Protein AF-A0AAN6Z8Q8-F1 (afdb_monomer)

Mean predicted aligned error: 10.31 Å

Radius of gyration: 19.36 Å; Cα contacts (8 Å, |Δi|>4): 175; chains: 1; bounding box: 39×37×52 Å

Organism: NCBI:txid1450529

Solvent-accessible surface area (backbone atoms only — not comparable to full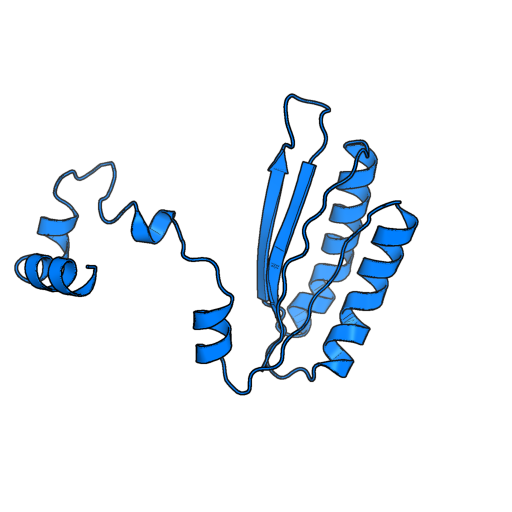-atom values): 8208 Å² total; per-residue (Å²): 46,43,38,38,40,55,42,65,48,61,72,95,55,51,54,69,62,52,51,53,53,52,50,55,50,62,71,48,39,64,62,45,48,74,60,51,42,50,62,43,75,50,80,43,74,67,58,63,94,84,54,20,64,29,47,36,36,47,24,46,30,30,64,76,48,55,71,69,58,52,53,61,69,50,43,63,60,50,53,52,36,45,75,74,68,47,58,73,75,78,55,76,60,85,44,91,42,62,65,67,40,43,76,74,46,51,72,85,56,64,62,72,75,66,51,66,46,50,95,88,36,95,54,35,41,54,71,73,46,39,90,52,36,66,60,54,58,64,74,75,109

InterPro domains:
  IPR012951 Berberine/berberine-like [PF08031] (115-141)

pLDDT: mean 79.24, std 12.43, range [38.78, 95.44]

Sequence (141 aa):
MALSRMLLWRTNNTDAVFWQAIYAYWHIFPEYASKGSDGYSMIFPRGPPGSGYAWTMQPWLVPGMALADFRAMVAPLFAQGTALGFSFTPQFFEHDNVYDTWSAHFPTEAVANGNEGDSMEPDFAEAFFGTNYQRLREIKR

Secondary structure (DSSP, 8-state):
-----------S--HHHHHHHHHHHHHHHHHHHHTT-EEEEEEEE-SSTTS-EEEEEEEEE-TT--HHHHHHHHHHHHHHHHHTT----------SSHHHHHHHHSPP-HHHHH-SSBTTBTTHHHHHHGGGHHHHHHHT-

Nearest PDB structures (foldseek):
  1mwq-assembly1_A  TM=6.248E-01  e=4.872E-01  Haemophilus influenzae
  2n76-assembly1_A  TM=5.564E-01  e=3.418E-01  synthetic construct
  2gff-assembly1_A  TM=4.988E-01  e=3.418E-01  Yersinia pestis
  3e8o-assembly1_B  TM=4.733E-01  e=2.544E-01  Deinococcus radiodurans
  3gz7-assembly1_B  TM=5.015E-01  e=2.863E-01  Bordetella bronchiseptica

Foldseek 3Di:
DWKFDKWKWDDQDWQVLVVVLVVVCVVCVVVCVVQVWDWDWDKAQPDPPGSHIIIMTWGIIRPPDDPVVVCVSCVVSVVVCVVSVTDTDGDIDDDPDVVCVCVPTPDDDCCVVVPCDDPVGPCNLCVVCPPCSVVVVVVVD

Structure (mmCIF, N/CA/C/O backbone):
data_AF-A0AAN6Z8Q8-F1
#
_entry.id   AF-A0AAN6Z8Q8-F1
#
loop_
_atom_site.group_PDB
_atom_site.id
_atom_site.type_symbol
_atom_site.label_atom_id
_atom_site.label_alt_id
_atom_site.label_comp_id
_atom_site.label_asym_id
_atom_site.label_entity_id
_atom_site.label_seq_id
_atom_site.pdbx_PDB_ins_code
_atom_site.Cartn_x
_atom_site.Cartn_y
_atom_site.Cartn_z
_atom_site.occupancy
_atom_site.B_iso_or_equiv
_atom_site.auth_seq_id
_atom_site.auth_comp_id
_atom_site.auth_asym_id
_atom_site.auth_atom_id
_atom_site.pdbx_PDB_model_num
ATOM 1 N N . MET A 1 1 ? -15.739 -3.772 9.229 1.00 47.75 1 MET A N 1
ATOM 2 C CA . MET A 1 1 ? -15.591 -4.972 8.386 1.00 47.75 1 MET A CA 1
ATOM 3 C C . MET A 1 1 ? -14.866 -4.605 7.107 1.00 47.75 1 MET A C 1
ATOM 5 O O . MET A 1 1 ? -15.538 -4.213 6.162 1.00 47.75 1 MET A O 1
ATOM 9 N N . ALA A 1 2 ? -13.523 -4.614 7.125 1.00 40.88 2 ALA A N 1
ATOM 10 C CA . ALA A 1 2 ? -12.708 -4.636 5.905 1.00 40.88 2 ALA A CA 1
ATOM 11 C C . ALA A 1 2 ? -11.214 -5.025 6.118 1.00 40.88 2 ALA A C 1
ATOM 13 O O . ALA A 1 2 ? -10.755 -5.088 7.253 1.00 40.88 2 ALA A O 1
ATOM 14 N N . LEU A 1 3 ? -10.504 -5.414 5.043 1.00 44.78 3 LEU A N 1
ATOM 15 C CA . LEU A 1 3 ? -9.800 -6.715 5.013 1.00 44.78 3 LEU A CA 1
ATOM 16 C C . LEU A 1 3 ? -8.346 -6.714 4.459 1.00 44.78 3 LEU A C 1
ATOM 18 O O . LEU A 1 3 ? -7.961 -7.503 3.595 1.00 44.78 3 LEU A O 1
ATOM 22 N N . SER A 1 4 ? -7.535 -5.808 4.988 1.00 38.78 4 SER A N 1
ATOM 23 C CA . SER A 1 4 ? -6.263 -5.297 4.459 1.00 38.78 4 SER A CA 1
ATOM 24 C C . SER A 1 4 ? -4.976 -6.110 4.634 1.00 38.78 4 SER A C 1
ATOM 26 O O . SER A 1 4 ? -4.418 -6.104 5.728 1.00 38.78 4 SER A O 1
ATOM 28 N N . ARG A 1 5 ? -4.314 -6.619 3.587 1.00 50.28 5 ARG A N 1
ATOM 29 C CA . ARG A 1 5 ? -2.915 -7.077 3.772 1.00 50.28 5 ARG A CA 1
ATOM 30 C C . ARG A 1 5 ? -1.922 -6.641 2.705 1.00 50.28 5 ARG A C 1
ATOM 32 O O . ARG A 1 5 ? -2.253 -6.371 1.557 1.00 50.28 5 ARG A O 1
ATOM 39 N N . MET A 1 6 ? -0.682 -6.600 3.190 1.00 49.44 6 MET A N 1
ATOM 40 C CA . MET A 1 6 ? 0.508 -6.035 2.579 1.00 49.44 6 MET A CA 1
ATOM 41 C C . MET A 1 6 ? 0.742 -6.481 1.142 1.00 49.44 6 MET A C 1
ATOM 43 O O . MET A 1 6 ? 0.869 -7.668 0.838 1.00 49.44 6 MET A O 1
ATOM 47 N N . LEU A 1 7 ? 0.940 -5.482 0.294 1.00 52.16 7 LEU A N 1
ATOM 48 C CA . LEU A 1 7 ? 1.418 -5.636 -1.065 1.00 52.16 7 LEU A CA 1
ATOM 49 C C . LEU A 1 7 ? 2.902 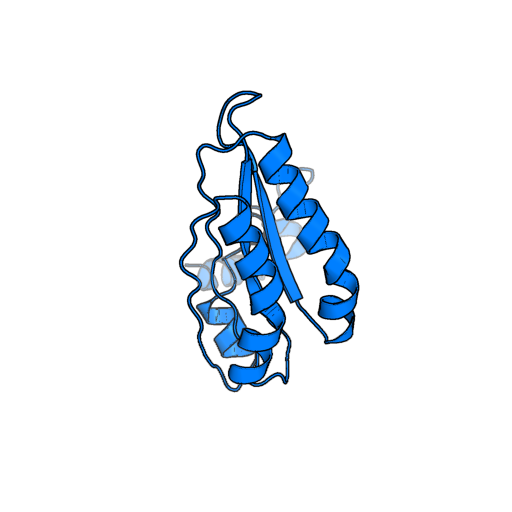-5.242 -1.098 1.00 52.16 7 LEU A C 1
ATOM 51 O O . LEU A 1 7 ? 3.218 -4.062 -1.038 1.00 52.16 7 LEU A O 1
ATOM 55 N N . LEU A 1 8 ? 3.826 -6.207 -1.138 1.00 49.41 8 LEU A N 1
ATOM 56 C CA . LEU A 1 8 ? 5.269 -5.930 -1.192 1.00 49.41 8 LEU A CA 1
ATOM 57 C C . LEU A 1 8 ? 5.756 -5.976 -2.645 1.00 49.41 8 LEU A C 1
ATOM 59 O O . LEU A 1 8 ? 6.150 -7.032 -3.141 1.00 49.41 8 LEU A O 1
ATOM 63 N N . TRP A 1 9 ? 5.738 -4.832 -3.331 1.00 58.56 9 TRP A N 1
ATOM 64 C CA . TRP A 1 9 ? 6.200 -4.739 -4.717 1.00 58.56 9 TRP A CA 1
ATOM 65 C C . TRP A 1 9 ? 7.733 -4.818 -4.767 1.00 58.56 9 TRP A C 1
ATOM 67 O O . TRP A 1 9 ? 8.430 -3.832 -4.522 1.00 58.56 9 TRP A O 1
ATOM 77 N N . ARG A 1 10 ? 8.273 -5.993 -5.107 1.00 50.62 10 ARG A N 1
ATOM 78 C CA . ARG A 1 10 ? 9.690 -6.179 -5.455 1.00 50.62 10 ARG A CA 1
ATOM 79 C C . ARG A 1 10 ? 9.796 -6.680 -6.885 1.00 50.62 10 ARG A C 1
ATOM 81 O O . ARG A 1 10 ? 9.268 -7.737 -7.211 1.00 50.62 10 ARG A O 1
ATOM 88 N N . THR A 1 11 ? 10.511 -5.942 -7.723 1.00 50.91 11 THR A N 1
ATOM 89 C CA . THR A 1 11 ? 10.806 -6.336 -9.104 1.00 50.91 11 THR A CA 1
ATOM 90 C C . THR A 1 11 ? 12.231 -5.967 -9.475 1.00 50.91 11 THR A C 1
ATOM 92 O O . THR A 1 11 ? 12.887 -5.202 -8.770 1.00 50.91 11 THR A O 1
ATOM 95 N N . ASN A 1 12 ? 12.686 -6.478 -10.617 1.00 61.28 12 ASN A N 1
ATOM 96 C CA . ASN A 1 12 ? 13.854 -5.963 -11.324 1.00 61.28 12 ASN A CA 1
ATOM 97 C C . ASN A 1 12 ? 13.423 -5.092 -12.526 1.00 61.28 12 ASN A C 1
ATOM 99 O O . ASN A 1 12 ? 14.083 -5.082 -13.561 1.00 61.28 12 ASN A O 1
ATOM 103 N N . ASN A 1 13 ? 12.268 -4.420 -12.414 1.00 69.25 13 ASN A N 1
ATOM 104 C CA . ASN A 1 13 ? 11.657 -3.662 -13.509 1.00 69.25 13 ASN A CA 1
ATOM 105 C C . ASN A 1 13 ? 12.124 -2.199 -13.486 1.00 69.25 13 ASN A C 1
ATOM 107 O O . ASN A 1 13 ? 12.514 -1.673 -12.439 1.00 69.25 13 ASN A O 1
ATOM 111 N N . THR A 1 14 ? 12.046 -1.546 -14.647 1.00 75.81 14 THR A N 1
ATOM 112 C CA . THR A 1 14 ? 12.420 -0.138 -14.837 1.00 75.81 14 THR A CA 1
ATOM 113 C C . THR A 1 14 ? 11.412 0.826 -14.207 1.00 75.81 14 THR A C 1
ATOM 115 O O . THR A 1 14 ? 10.242 0.486 -14.004 1.00 75.81 14 THR A O 1
ATOM 118 N N . ASP A 1 15 ? 11.846 2.068 -13.977 1.00 83.38 15 ASP A N 1
ATOM 119 C CA . ASP A 1 15 ? 11.002 3.167 -13.489 1.00 83.38 15 ASP A CA 1
ATOM 120 C C . ASP A 1 15 ? 9.727 3.337 -14.339 1.00 83.38 15 ASP A C 1
ATOM 122 O O . ASP A 1 15 ? 8.646 3.546 -13.797 1.00 83.38 15 ASP A O 1
ATOM 126 N N . ALA A 1 16 ? 9.821 3.179 -15.664 1.00 84.44 16 ALA A N 1
ATOM 127 C CA . ALA A 1 16 ? 8.678 3.294 -16.573 1.00 84.44 16 ALA A CA 1
ATOM 128 C C . ALA A 1 16 ? 7.593 2.232 -16.305 1.00 84.44 16 ALA A C 1
ATOM 130 O O . ALA A 1 16 ? 6.411 2.565 -16.235 1.00 84.44 16 ALA A O 1
ATOM 131 N N . VAL A 1 17 ? 7.990 0.969 -16.104 1.00 83.12 17 VAL A N 1
ATOM 132 C CA . VAL A 1 17 ? 7.059 -0.133 -15.794 1.00 83.12 17 VAL A CA 1
ATOM 133 C C . VAL A 1 17 ? 6.451 0.043 -14.400 1.00 83.12 17 VAL A C 1
ATOM 135 O O . VAL A 1 17 ? 5.267 -0.230 -14.206 1.00 83.12 17 VAL A O 1
ATOM 138 N N . PHE A 1 18 ? 7.228 0.552 -13.436 1.00 85.00 18 PHE A N 1
ATOM 139 C CA . PHE A 1 18 ? 6.713 0.932 -12.119 1.00 85.00 18 PHE A CA 1
ATOM 140 C C . PHE A 1 18 ? 5.630 2.014 -12.221 1.00 85.00 18 PHE A C 1
ATOM 142 O O . PHE A 1 18 ? 4.510 1.810 -11.752 1.00 85.00 18 PHE A O 1
ATOM 149 N N . TRP A 1 19 ? 5.924 3.137 -12.881 1.00 87.06 19 TRP A N 1
ATOM 150 C CA . TRP A 1 19 ? 4.967 4.237 -12.998 1.00 87.06 19 TRP A CA 1
ATOM 151 C C . TRP A 1 19 ? 3.723 3.855 -13.804 1.00 87.06 19 TRP A C 1
ATOM 153 O O . TRP A 1 19 ? 2.632 4.285 -13.445 1.00 87.06 19 TRP A O 1
ATOM 163 N N . GLN A 1 20 ? 3.834 2.977 -14.807 1.00 88.44 20 GLN A N 1
ATOM 164 C CA . GLN A 1 20 ? 2.671 2.431 -15.515 1.00 88.44 20 GLN A CA 1
ATOM 165 C C . GLN A 1 20 ? 1.693 1.701 -14.573 1.00 88.44 20 GLN A C 1
ATOM 167 O O . GLN A 1 20 ? 0.481 1.892 -14.689 1.00 88.44 20 GLN A O 1
ATOM 172 N N . ALA A 1 21 ? 2.194 0.911 -13.616 1.00 84.50 21 ALA A N 1
ATOM 173 C CA . ALA A 1 21 ? 1.355 0.246 -12.616 1.00 84.50 21 ALA A CA 1
ATOM 174 C C . ALA A 1 21 ? 0.732 1.242 -11.616 1.00 84.50 21 ALA A C 1
ATOM 176 O O . ALA A 1 21 ? -0.440 1.113 -11.263 1.00 84.50 21 ALA A O 1
ATOM 177 N N . ILE A 1 22 ? 1.478 2.276 -11.210 1.00 88.38 22 ILE A N 1
ATOM 178 C CA . ILE A 1 22 ? 0.965 3.344 -10.338 1.00 88.38 22 ILE A CA 1
ATOM 179 C C . ILE A 1 22 ? -0.133 4.165 -11.034 1.00 88.38 22 ILE A C 1
ATOM 181 O O . ILE A 1 22 ? -1.164 4.441 -10.423 1.00 88.38 22 ILE A O 1
ATOM 185 N N . TYR A 1 23 ? 0.021 4.504 -12.318 1.00 91.25 23 TYR A N 1
ATOM 186 C CA . TYR A 1 23 ? -1.0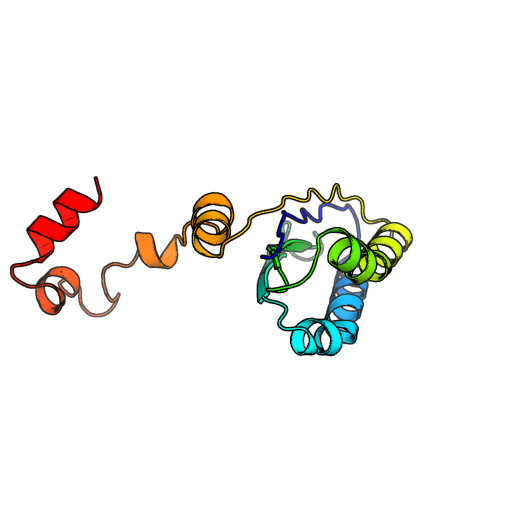32 5.181 -13.085 1.00 91.25 23 TYR A CA 1
ATOM 187 C C . TYR A 1 23 ? -2.294 4.323 -13.229 1.00 91.25 23 TYR A C 1
ATOM 189 O O . TYR A 1 23 ? -3.397 4.858 -13.145 1.00 91.25 23 TYR A O 1
ATOM 197 N N . ALA A 1 24 ? -2.155 3.002 -13.386 1.00 88.94 24 ALA A N 1
ATOM 198 C CA . ALA A 1 24 ? -3.297 2.090 -13.406 1.00 88.94 24 ALA A C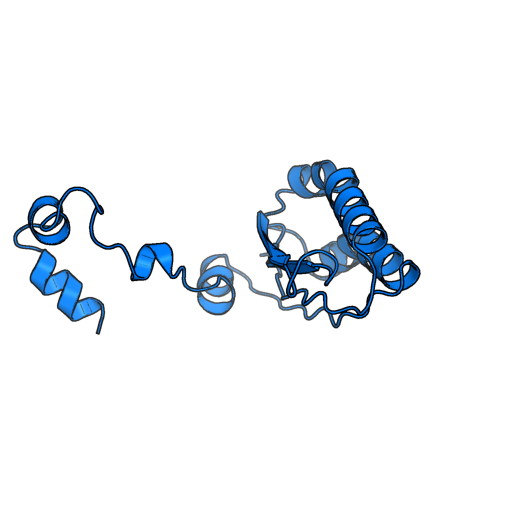A 1
ATOM 199 C C . ALA A 1 24 ? -4.073 2.091 -12.076 1.00 88.94 24 ALA A C 1
ATOM 201 O O . ALA A 1 24 ? -5.301 2.168 -12.085 1.00 88.94 24 ALA A O 1
ATOM 202 N N . TYR A 1 25 ? -3.371 2.088 -10.937 1.00 89.19 25 TYR A N 1
ATOM 203 C CA . TYR A 1 25 ? -4.002 2.252 -9.624 1.00 89.19 25 TYR A CA 1
ATOM 204 C C . TYR A 1 25 ? -4.744 3.592 -9.510 1.00 89.19 25 TYR A C 1
ATOM 206 O O . TYR A 1 25 ? -5.929 3.604 -9.183 1.00 89.19 25 TYR A O 1
ATOM 214 N N . TRP A 1 26 ? -4.091 4.714 -9.837 1.00 91.12 26 TRP A N 1
ATOM 215 C CA . TRP A 1 26 ? -4.710 6.044 -9.747 1.00 91.12 26 TRP A CA 1
ATOM 216 C C . TRP A 1 26 ? -5.894 6.242 -10.697 1.00 91.12 26 TRP A C 1
ATOM 218 O O . TRP A 1 26 ? -6.804 7.001 -10.373 1.00 91.12 26 TRP A O 1
ATOM 228 N N . HIS A 1 27 ? -5.920 5.551 -11.839 1.00 93.38 27 HIS A N 1
ATOM 229 C CA . HIS A 1 27 ? -7.058 5.580 -12.756 1.00 93.38 27 HIS A CA 1
ATOM 230 C C . HIS A 1 27 ? -8.317 4.934 -12.151 1.00 93.38 27 HIS A C 1
ATOM 232 O O . HIS A 1 27 ? -9.416 5.448 -12.344 1.00 93.38 27 HIS A O 1
ATOM 238 N N . ILE A 1 28 ? -8.157 3.845 -11.389 1.00 90.38 28 ILE A N 1
ATOM 239 C CA . ILE A 1 28 ? -9.263 3.116 -10.740 1.00 90.38 28 ILE A CA 1
ATOM 240 C C . ILE A 1 28 ? -9.577 3.691 -9.343 1.00 90.38 28 ILE A C 1
ATOM 242 O O . ILE A 1 28 ? -10.688 3.536 -8.840 1.00 90.38 28 ILE A O 1
ATOM 246 N N . PHE A 1 29 ? -8.640 4.417 -8.721 1.00 91.56 29 PHE A N 1
ATOM 247 C CA . PHE A 1 29 ? -8.780 4.976 -7.371 1.00 91.56 29 PHE A CA 1
ATOM 248 C C . PHE A 1 29 ? -10.116 5.699 -7.082 1.00 91.56 29 PHE A C 1
ATOM 250 O O . PHE A 1 29 ? -10.662 5.454 -6.005 1.00 91.56 29 PHE A O 1
ATOM 257 N N . PRO A 1 30 ? -10.711 6.511 -7.985 1.00 94.25 30 PRO A N 1
ATOM 258 C CA . PRO A 1 30 ? -12.021 7.121 -7.739 1.00 94.25 30 PRO A CA 1
ATOM 259 C C . PRO A 1 30 ? -13.147 6.104 -7.502 1.00 94.25 30 PRO A C 1
ATOM 261 O O . PRO A 1 30 ? -14.025 6.349 -6.675 1.00 94.25 30 PRO A O 1
ATOM 264 N N . GLU A 1 31 ? -13.114 4.944 -8.169 1.00 93.88 31 GLU A N 1
ATOM 265 C CA . GLU A 1 31 ? -14.069 3.864 -7.908 1.00 93.88 31 GLU A CA 1
ATOM 266 C C . GLU A 1 31 ? -13.854 3.281 -6.505 1.00 93.88 31 GLU A C 1
ATOM 268 O O . GLU A 1 31 ? -14.820 3.133 -5.756 1.00 93.88 31 GLU A O 1
ATOM 273 N N . TYR A 1 32 ? -12.610 2.994 -6.112 1.00 92.19 32 TYR A N 1
ATOM 274 C CA . TYR A 1 32 ? -12.313 2.492 -4.767 1.00 92.19 32 TYR A CA 1
ATOM 275 C C . TYR A 1 32 ? -12.741 3.501 -3.688 1.00 92.19 32 TYR A C 1
ATOM 277 O O . TYR A 1 32 ? -13.442 3.137 -2.742 1.00 92.19 32 TYR A O 1
ATOM 285 N N . ALA A 1 33 ? -12.403 4.782 -3.859 1.00 92.50 33 ALA A N 1
ATOM 286 C CA . ALA A 1 33 ? -12.799 5.859 -2.954 1.00 92.50 33 ALA A CA 1
ATOM 287 C C . ALA A 1 33 ? -14.331 5.976 -2.830 1.00 92.50 33 ALA A C 1
ATOM 289 O O . ALA A 1 33 ? -14.844 6.108 -1.721 1.00 92.50 33 ALA A O 1
ATOM 290 N N . SER A 1 34 ? -15.079 5.828 -3.934 1.00 95.44 34 SER A N 1
ATOM 291 C CA . SER A 1 34 ? -16.553 5.865 -3.920 1.00 95.44 34 SER A CA 1
ATOM 292 C C . SER A 1 34 ? -17.205 4.756 -3.083 1.00 95.44 34 SER A C 1
ATOM 294 O O . SER A 1 34 ? -18.325 4.925 -2.607 1.00 95.44 34 SER A O 1
ATOM 296 N N . LYS A 1 35 ? -16.501 3.635 -2.869 1.00 93.44 35 LYS A N 1
ATOM 297 C CA . LYS A 1 35 ? -16.953 2.522 -2.020 1.00 93.44 35 LYS A CA 1
ATOM 298 C C . LYS A 1 35 ? -16.534 2.688 -0.550 1.00 93.44 35 LYS A C 1
ATOM 300 O O . LYS A 1 35 ? -16.860 1.830 0.261 1.00 93.44 35 LYS A O 1
ATOM 305 N N . GLY A 1 36 ? -15.818 3.761 -0.202 1.00 91.50 36 GLY A N 1
ATOM 306 C CA . GLY A 1 36 ? -15.247 3.969 1.132 1.00 91.50 36 GLY A CA 1
ATOM 307 C C . GLY A 1 36 ? -13.898 3.278 1.336 1.00 91.50 36 GLY A C 1
ATOM 308 O O . GLY A 1 36 ? -13.586 2.876 2.453 1.00 91.50 36 GLY A O 1
ATOM 309 N N . SER A 1 37 ? -13.109 3.090 0.272 1.00 90.19 37 SER A N 1
ATOM 310 C CA . SER A 1 37 ? -11.764 2.525 0.396 1.00 90.19 37 SER A CA 1
ATOM 311 C C . SER A 1 37 ? -10.828 3.433 1.195 1.00 90.19 37 SER A C 1
ATOM 313 O O . SER A 1 37 ? -10.704 4.616 0.895 1.00 90.19 37 SER A O 1
ATOM 315 N N . ASP A 1 38 ? -10.098 2.835 2.130 1.00 85.69 38 ASP A N 1
ATOM 316 C CA . ASP A 1 38 ? -9.107 3.466 3.002 1.00 85.69 38 ASP A CA 1
ATOM 317 C C . ASP A 1 38 ? -7.842 2.589 3.098 1.00 85.69 38 ASP A C 1
ATOM 319 O O . ASP A 1 38 ? -7.879 1.385 2.819 1.00 85.69 38 ASP A O 1
ATOM 323 N N . GLY A 1 39 ? -6.700 3.178 3.449 1.00 81.31 39 GLY A N 1
ATOM 324 C CA . GLY A 1 39 ? -5.429 2.470 3.557 1.00 81.31 39 GLY A CA 1
ATOM 325 C C . GLY A 1 39 ? -4.191 3.336 3.339 1.00 81.31 39 GLY A C 1
ATOM 326 O O . GLY A 1 39 ? -4.237 4.384 2.697 1.00 81.31 39 GLY A O 1
ATOM 327 N N . TYR A 1 40 ? -3.048 2.854 3.825 1.00 80.88 40 TYR A N 1
ATOM 328 C CA . TYR A 1 40 ? -1.765 3.538 3.668 1.00 80.88 40 TYR A CA 1
ATOM 329 C C . TYR A 1 40 ? -1.067 3.071 2.391 1.00 80.88 40 TYR A C 1
ATOM 331 O O . TYR A 1 40 ? -0.741 1.890 2.245 1.00 80.88 40 TYR A O 1
ATOM 339 N N . SER A 1 41 ? -0.799 4.033 1.508 1.00 83.81 41 SER A N 1
ATOM 340 C CA . SER A 1 41 ? -0.034 3.878 0.271 1.00 83.81 41 SER A CA 1
ATOM 341 C C . SER A 1 41 ? 1.346 4.509 0.441 1.00 83.81 41 SER A C 1
ATOM 343 O O . SER A 1 41 ? 1.434 5.706 0.714 1.00 83.81 41 SER A O 1
ATOM 345 N N . MET A 1 42 ? 2.428 3.741 0.288 1.00 81.81 42 MET A N 1
ATOM 346 C CA . MET A 1 42 ? 3.798 4.253 0.449 1.00 81.81 42 MET A CA 1
ATOM 347 C C . MET A 1 42 ? 4.692 3.842 -0.721 1.00 81.81 42 MET A C 1
ATOM 349 O O . MET A 1 42 ? 4.720 2.675 -1.106 1.00 81.81 42 MET A O 1
ATOM 353 N N . ILE A 1 43 ? 5.448 4.787 -1.284 1.00 86.12 43 ILE A N 1
ATOM 354 C CA . ILE A 1 43 ? 6.405 4.540 -2.373 1.00 86.12 43 ILE A CA 1
ATOM 355 C C . ILE A 1 43 ? 7.819 4.834 -1.869 1.00 86.12 43 ILE A C 1
ATOM 357 O O . ILE A 1 43 ? 8.077 5.903 -1.323 1.00 86.12 43 ILE A O 1
ATOM 361 N N . PHE A 1 44 ? 8.741 3.898 -2.096 1.00 83.56 44 PHE A N 1
ATOM 362 C CA . PHE A 1 44 ? 10.136 3.981 -1.665 1.00 83.56 44 PHE A CA 1
ATOM 363 C C . PHE A 1 44 ? 11.089 3.734 -2.846 1.00 83.56 44 PHE A C 1
ATOM 365 O O . PHE A 1 44 ? 10.860 2.800 -3.621 1.00 83.56 44 PHE A O 1
ATOM 372 N N . PRO A 1 45 ? 12.182 4.502 -3.001 1.00 84.38 45 PRO A N 1
ATOM 373 C CA . PRO A 1 45 ? 13.243 4.157 -3.947 1.00 84.38 45 PRO A CA 1
ATOM 374 C C . PRO A 1 45 ? 13.963 2.876 -3.492 1.00 84.38 45 PRO A C 1
ATOM 376 O O . PRO A 1 45 ? 14.197 2.680 -2.301 1.00 84.38 45 PRO A O 1
ATOM 379 N N . ARG A 1 46 ? 14.349 2.000 -4.430 1.00 80.88 46 ARG A N 1
ATOM 380 C CA . ARG A 1 46 ? 15.070 0.744 -4.117 1.00 80.88 46 ARG A CA 1
ATOM 381 C C . ARG A 1 46 ? 16.594 0.898 -4.045 1.00 80.88 46 ARG A C 1
ATOM 383 O O . ARG A 1 46 ? 17.281 -0.077 -3.757 1.00 80.88 46 ARG A O 1
ATOM 390 N N . GLY A 1 47 ? 17.122 2.088 -4.320 1.00 81.12 47 GLY A N 1
ATOM 391 C CA . GLY A 1 47 ? 18.556 2.371 -4.373 1.00 81.12 47 GLY A CA 1
ATOM 392 C C . GLY A 1 47 ? 18.843 3.727 -5.031 1.00 81.12 47 GLY A C 1
ATOM 393 O O . GLY A 1 47 ? 17.957 4.585 -5.051 1.00 81.12 47 GLY A O 1
ATOM 394 N N . PRO A 1 48 ? 20.053 3.929 -5.589 1.00 82.88 48 PRO A N 1
ATOM 395 C CA . PRO A 1 48 ? 20.391 5.095 -6.411 1.00 82.88 48 PRO A CA 1
ATOM 396 C C . PRO A 1 48 ? 19.413 5.321 -7.585 1.00 82.88 48 PRO A C 1
ATOM 398 O O . PRO A 1 48 ? 18.714 4.383 -7.978 1.00 82.88 48 PRO A O 1
ATOM 401 N N . PRO A 1 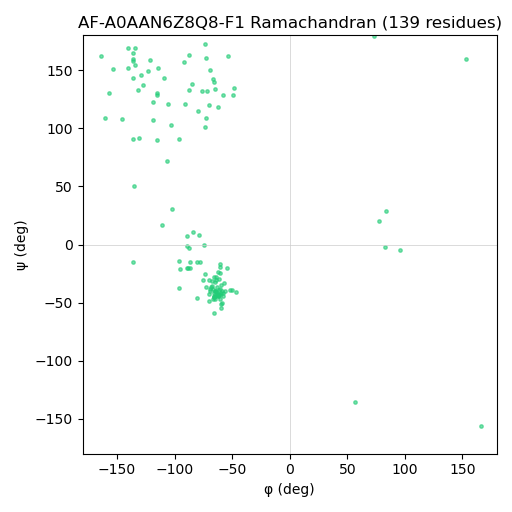49 ? 19.375 6.522 -8.197 1.00 79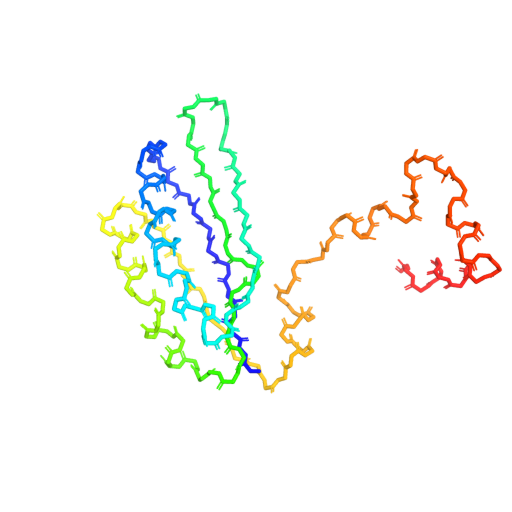.19 49 PRO A N 1
ATOM 402 C CA . PRO A 1 49 ? 18.522 6.808 -9.356 1.00 79.19 49 PRO A CA 1
ATOM 403 C C . PRO A 1 49 ? 18.617 5.735 -10.455 1.00 79.19 49 PRO A C 1
ATOM 405 O O . PRO A 1 49 ? 19.710 5.280 -10.786 1.00 79.19 49 PRO A O 1
ATOM 408 N N . GLY A 1 50 ? 17.469 5.309 -10.993 1.00 74.81 50 GLY A N 1
ATOM 409 C CA . GLY A 1 50 ? 17.367 4.193 -11.944 1.00 74.81 50 GLY A CA 1
ATOM 410 C C . GLY A 1 50 ? 17.322 2.791 -11.315 1.00 74.81 50 GLY A C 1
ATOM 411 O O . GLY A 1 50 ? 17.140 1.813 -12.036 1.00 74.81 50 GLY A O 1
ATOM 412 N N . SER A 1 51 ? 17.427 2.659 -9.985 1.00 77.69 51 SER A N 1
ATOM 413 C CA . SER A 1 51 ? 17.262 1.367 -9.288 1.00 77.69 51 SER A CA 1
ATOM 414 C C . SER A 1 51 ? 15.806 0.895 -9.190 1.00 77.69 51 SER A C 1
ATOM 416 O O . SER A 1 51 ? 15.561 -0.165 -8.616 1.00 77.69 51 SER A O 1
ATOM 418 N N . GLY A 1 52 ? 14.833 1.656 -9.702 1.00 80.38 52 GLY A N 1
ATOM 419 C CA . GLY A 1 52 ? 13.410 1.388 -9.529 1.00 80.38 52 GLY A CA 1
ATOM 420 C C . GLY A 1 52 ? 12.876 1.689 -8.129 1.00 80.38 52 GLY A C 1
ATOM 421 O O . GLY A 1 52 ? 13.593 2.085 -7.207 1.00 80.38 52 GLY A O 1
ATOM 422 N N . TYR A 1 53 ? 11.576 1.454 -7.976 1.00 83.38 53 TYR A N 1
ATOM 423 C CA . TYR A 1 53 ? 10.818 1.735 -6.761 1.00 83.38 53 TYR A CA 1
ATOM 424 C C . TYR A 1 53 ? 10.165 0.467 -6.207 1.00 83.38 53 TYR A C 1
ATOM 426 O O . TYR A 1 53 ? 9.983 -0.527 -6.918 1.00 83.38 53 TYR A O 1
ATOM 434 N N . ALA A 1 54 ? 9.840 0.514 -4.921 1.00 80.62 54 ALA A N 1
ATOM 435 C CA . ALA A 1 54 ? 8.877 -0.350 -4.267 1.00 80.62 54 ALA A CA 1
ATOM 436 C C . ALA A 1 54 ? 7.641 0.492 -3.930 1.00 80.62 54 ALA A C 1
ATOM 438 O O . ALA A 1 54 ? 7.756 1.657 -3.555 1.00 80.62 54 ALA A O 1
ATOM 439 N N . TRP A 1 55 ? 6.468 -0.111 -4.045 1.00 81.31 55 TRP A N 1
ATOM 440 C CA . TRP A 1 55 ? 5.206 0.413 -3.533 1.00 81.31 55 TRP A CA 1
ATOM 441 C C . TRP A 1 55 ? 4.720 -0.539 -2.435 1.00 81.31 55 TRP A C 1
ATOM 443 O O . TRP A 1 55 ? 5.048 -1.730 -2.460 1.00 81.31 55 TRP A O 1
ATOM 453 N N . THR A 1 56 ? 3.968 -0.027 -1.468 1.00 78.62 56 THR A N 1
ATOM 454 C CA . THR A 1 56 ? 3.203 -0.825 -0.514 1.00 78.62 56 THR A CA 1
ATOM 455 C C . THR A 1 56 ? 1.802 -0.261 -0.319 1.00 78.62 56 THR A C 1
ATOM 457 O O . THR A 1 56 ? 1.602 0.951 -0.298 1.00 78.62 56 THR A O 1
ATOM 460 N N . MET A 1 57 ? 0.843 -1.174 -0.156 1.00 79.94 57 MET A N 1
ATOM 461 C CA . MET A 1 57 ? -0.488 -0.905 0.387 1.00 79.94 57 MET A CA 1
ATOM 462 C C . MET A 1 57 ? -0.645 -1.747 1.652 1.00 79.94 57 MET A C 1
ATOM 464 O O . MET A 1 57 ? -0.723 -2.976 1.562 1.00 79.94 57 MET A O 1
ATOM 468 N N . GLN A 1 58 ? -0.613 -1.113 2.824 1.00 76.25 58 GLN A N 1
ATOM 469 C CA . GLN A 1 58 ? -0.832 -1.774 4.113 1.00 76.25 58 GLN A CA 1
ATOM 470 C C . GLN A 1 58 ? -1.211 -0.745 5.192 1.00 76.25 58 GLN A C 1
ATOM 472 O O . GLN A 1 58 ? -0.327 -0.023 5.647 1.00 76.25 58 GLN A O 1
ATOM 477 N N . PRO A 1 59 ? -2.467 -0.713 5.668 1.00 80.69 59 PRO A N 1
ATOM 478 C CA . PRO A 1 59 ? -3.615 -1.519 5.248 1.00 80.69 59 PRO A CA 1
ATOM 479 C C . PRO A 1 59 ? -4.184 -1.080 3.874 1.00 80.69 59 PRO A C 1
ATOM 481 O O . PRO A 1 59 ? -3.773 -0.052 3.352 1.00 80.69 59 PRO A O 1
ATOM 484 N N . TRP A 1 60 ? -5.135 -1.834 3.305 1.00 85.50 60 TRP A N 1
ATOM 485 C CA . TRP A 1 60 ? -6.068 -1.432 2.238 1.00 85.50 60 TRP A CA 1
ATOM 486 C C . TRP A 1 60 ? -7.437 -2.123 2.437 1.00 85.50 60 TRP A C 1
ATOM 488 O O . TRP A 1 60 ? -7.554 -3.332 2.241 1.00 85.50 60 TRP A O 1
ATOM 498 N N . LEU A 1 61 ? -8.461 -1.368 2.846 1.00 85.19 61 LEU A N 1
ATOM 499 C CA . LEU A 1 61 ? -9.776 -1.845 3.293 1.00 85.19 61 LEU A CA 1
ATOM 500 C C . LEU A 1 61 ? -10.941 -1.023 2.706 1.00 85.19 61 LEU A C 1
ATOM 502 O O . LEU A 1 61 ? -10.739 0.108 2.298 1.00 85.19 61 LEU A O 1
ATOM 506 N N . VAL A 1 62 ? -12.162 -1.575 2.688 1.00 90.44 62 VAL A N 1
ATOM 507 C CA . VAL A 1 62 ? -13.431 -0.936 2.270 1.00 90.44 62 VAL A CA 1
ATOM 508 C C . VAL A 1 62 ? -14.577 -1.272 3.259 1.00 90.44 62 VAL A C 1
ATOM 510 O O . VAL A 1 62 ? -15.214 -2.317 3.107 1.00 90.44 62 VAL A O 1
ATOM 513 N N . PRO A 1 63 ? -14.831 -0.483 4.323 1.00 88.38 63 PRO A N 1
ATOM 514 C CA . PRO A 1 63 ? -15.706 -0.884 5.430 1.00 88.38 63 PRO A CA 1
ATOM 515 C C . PRO A 1 63 ? -17.141 -1.249 5.016 1.00 88.38 63 PRO A C 1
ATOM 517 O O . PRO A 1 63 ? -17.834 -0.469 4.376 1.00 88.38 63 PRO A O 1
ATOM 520 N N . GLY A 1 64 ? -17.603 -2.425 5.451 1.00 88.75 64 GLY A N 1
ATOM 521 C CA . GLY A 1 64 ? -18.926 -2.977 5.133 1.00 88.75 64 GLY A CA 1
ATOM 522 C C . GLY A 1 64 ? -18.929 -3.947 3.946 1.00 88.75 64 GLY A C 1
ATOM 523 O O . GLY A 1 64 ? -19.961 -4.548 3.667 1.00 88.75 64 GLY A O 1
ATOM 524 N N . MET A 1 65 ? -17.792 -4.130 3.268 1.00 90.12 65 MET A N 1
ATOM 525 C CA . MET A 1 65 ? -17.645 -5.044 2.134 1.00 90.12 65 MET A CA 1
ATOM 526 C C . MET A 1 65 ? -17.274 -6.464 2.584 1.00 90.12 65 MET A C 1
ATOM 528 O O . MET A 1 65 ? -16.340 -6.644 3.367 1.00 90.12 65 MET A O 1
ATOM 532 N N . ALA A 1 66 ? -17.959 -7.475 2.041 1.00 90.12 66 ALA A N 1
ATOM 533 C CA . ALA A 1 66 ? -17.624 -8.878 2.275 1.00 90.12 66 ALA A CA 1
ATOM 534 C C . ALA A 1 66 ? -16.299 -9.265 1.593 1.00 90.12 66 ALA A C 1
ATOM 536 O O . ALA A 1 66 ? -15.956 -8.756 0.521 1.00 90.12 66 ALA A O 1
ATOM 537 N N . LEU A 1 67 ? -15.568 -10.231 2.164 1.00 86.94 67 LEU A N 1
ATOM 538 C CA . LEU A 1 67 ? -14.266 -10.651 1.633 1.00 86.94 67 LEU A CA 1
ATOM 539 C C . LEU A 1 67 ? -14.293 -11.129 0.174 1.00 86.94 67 LEU A C 1
ATOM 541 O O . LEU A 1 67 ? -13.320 -10.928 -0.557 1.00 86.94 67 LEU A O 1
ATOM 545 N N . ALA A 1 68 ? -15.382 -11.761 -0.261 1.00 90.94 68 ALA A N 1
ATOM 546 C CA . ALA A 1 68 ? -15.542 -12.197 -1.646 1.00 90.94 68 ALA A CA 1
ATOM 547 C C . ALA A 1 68 ? -15.599 -11.004 -2.618 1.00 90.94 68 ALA A C 1
ATOM 549 O O . ALA A 1 68 ? -14.889 -11.000 -3.626 1.00 90.94 68 ALA A O 1
ATOM 550 N N . ASP A 1 69 ? -16.363 -9.966 -2.272 1.00 92.69 69 ASP A N 1
ATOM 551 C CA . ASP A 1 69 ? -16.526 -8.763 -3.091 1.00 92.69 69 ASP A CA 1
ATOM 552 C C . ASP A 1 69 ? -15.234 -7.941 -3.132 1.00 92.69 69 ASP A C 1
ATOM 554 O O . ASP A 1 69 ? -14.822 -7.489 -4.199 1.00 92.69 69 ASP A O 1
ATOM 558 N N . PHE A 1 70 ? -14.527 -7.828 -2.001 1.00 90.19 70 PHE A N 1
ATOM 559 C CA . PHE A 1 70 ? -13.223 -7.159 -1.953 1.00 90.19 70 PHE A CA 1
ATOM 560 C C . PHE A 1 70 ? -12.191 -7.853 -2.853 1.00 90.19 70 PHE A C 1
ATOM 562 O O . PHE A 1 70 ? -11.473 -7.192 -3.604 1.00 90.19 70 PHE A O 1
ATOM 569 N N . ARG A 1 71 ? -12.146 -9.195 -2.845 1.00 90.19 71 ARG A N 1
ATOM 570 C CA . ARG A 1 71 ? -11.286 -9.977 -3.753 1.00 90.19 71 ARG A CA 1
ATOM 571 C C . ARG A 1 71 ? -11.628 -9.726 -5.220 1.00 90.19 71 ARG A C 1
ATOM 573 O O . ARG A 1 71 ? -10.710 -9.567 -6.020 1.00 90.19 71 ARG A O 1
ATOM 580 N N . ALA A 1 72 ? -12.915 -9.680 -5.567 1.00 92.50 72 ALA A N 1
ATOM 581 C CA . ALA A 1 72 ? -13.362 -9.379 -6.925 1.00 92.50 72 ALA A CA 1
ATOM 582 C C . ALA A 1 72 ? -12.995 -7.943 -7.344 1.00 92.50 72 ALA A C 1
ATOM 584 O O . ALA A 1 72 ? -12.533 -7.736 -8.464 1.00 92.50 72 ALA A O 1
ATOM 585 N N . MET A 1 73 ? -13.125 -6.976 -6.430 1.00 90.69 73 MET A N 1
ATOM 586 C CA . MET A 1 73 ? -12.803 -5.565 -6.654 1.00 90.69 73 MET A CA 1
ATOM 587 C C . MET A 1 73 ? -11.318 -5.337 -6.985 1.00 90.69 73 MET A C 1
ATOM 589 O O . MET A 1 73 ? -11.015 -4.576 -7.899 1.00 90.69 73 MET A O 1
ATOM 593 N N . VAL A 1 74 ? -10.386 -5.988 -6.275 1.00 88.44 74 VAL A N 1
ATOM 594 C CA . VAL A 1 74 ? -8.934 -5.786 -6.488 1.00 88.44 74 VAL A CA 1
ATOM 595 C C . VAL A 1 74 ? -8.330 -6.676 -7.584 1.00 88.44 74 VAL A C 1
ATOM 597 O O . VAL A 1 74 ? -7.224 -6.407 -8.062 1.00 88.44 74 VAL A O 1
ATOM 600 N N . ALA A 1 75 ? -9.038 -7.727 -8.015 1.00 88.88 75 ALA A N 1
ATOM 601 C CA . ALA A 1 75 ? -8.541 -8.690 -9.000 1.00 88.88 75 ALA A CA 1
ATOM 602 C C . ALA A 1 75 ? -8.083 -8.074 -10.345 1.00 88.88 75 ALA A C 1
ATOM 604 O O . ALA A 1 75 ? -7.039 -8.512 -10.838 1.00 88.88 75 ALA A O 1
ATOM 605 N N . PRO A 1 76 ? -8.757 -7.063 -10.940 1.00 89.94 76 PRO A N 1
ATOM 606 C CA . PRO A 1 76 ? -8.309 -6.454 -12.196 1.00 89.94 76 PRO A CA 1
ATOM 607 C C . PRO A 1 76 ? -6.939 -5.774 -12.078 1.00 89.94 76 PRO A C 1
ATOM 609 O O . PRO A 1 76 ? -6.073 -5.977 -12.930 1.00 89.94 76 PRO A O 1
ATOM 612 N N . LEU A 1 77 ? -6.706 -5.030 -10.989 1.00 87.38 77 LEU A N 1
ATOM 613 C CA . LEU A 1 77 ? -5.423 -4.371 -10.724 1.00 87.38 77 LEU A CA 1
ATOM 614 C C . LEU A 1 77 ? -4.301 -5.401 -10.533 1.00 87.38 77 LEU A C 1
ATOM 616 O O . LEU A 1 77 ? -3.195 -5.226 -11.045 1.00 87.38 77 LEU A O 1
ATOM 620 N N . PHE A 1 78 ? -4.592 -6.498 -9.831 1.00 85.88 78 PHE A N 1
ATOM 621 C CA . PHE A 1 78 ? -3.641 -7.591 -9.646 1.00 85.88 78 PHE A CA 1
ATOM 622 C C . PHE A 1 78 ? -3.311 -8.297 -10.968 1.00 85.88 78 PHE A C 1
ATOM 624 O O . PHE A 1 78 ? -2.133 -8.493 -11.265 1.00 85.88 78 PHE A O 1
ATOM 631 N N . ALA A 1 79 ? -4.308 -8.597 -11.805 1.00 87.44 79 ALA A N 1
ATOM 632 C CA . ALA A 1 79 ? -4.086 -9.179 -13.128 1.00 87.44 79 ALA A CA 1
ATOM 633 C C . ALA A 1 79 ? -3.219 -8.270 -14.021 1.00 87.44 79 ALA A C 1
ATOM 635 O O . ALA A 1 79 ? -2.293 -8.750 -14.679 1.00 87.44 79 ALA A O 1
ATOM 636 N N . GLN A 1 80 ? -3.459 -6.954 -13.994 1.00 85.31 80 GLN A N 1
ATOM 637 C CA . GLN A 1 80 ? -2.645 -5.973 -14.714 1.00 85.31 80 GLN A CA 1
ATOM 638 C C . GLN A 1 80 ? -1.204 -5.904 -14.180 1.00 85.31 80 GLN A C 1
ATOM 640 O O . GLN A 1 80 ? -0.263 -5.848 -14.970 1.00 85.31 80 GLN A O 1
ATOM 645 N N . GLY A 1 81 ? -1.013 -5.977 -12.859 1.00 82.44 81 GLY A N 1
ATOM 646 C CA . GLY A 1 81 ? 0.310 -6.108 -12.245 1.00 82.44 81 GLY A CA 1
ATOM 647 C C . GLY A 1 81 ? 1.046 -7.362 -12.726 1.00 82.44 81 GLY A C 1
ATOM 648 O O . GLY A 1 81 ? 2.172 -7.274 -13.211 1.00 82.44 81 GLY A O 1
ATOM 649 N N . THR A 1 82 ? 0.411 -8.534 -12.679 1.00 84.62 82 THR A N 1
ATOM 650 C CA . THR A 1 82 ? 1.031 -9.777 -13.168 1.00 84.62 82 THR A CA 1
ATOM 651 C C . THR A 1 82 ? 1.371 -9.708 -14.662 1.00 84.62 82 THR A C 1
ATOM 653 O O . THR A 1 82 ? 2.458 -10.129 -15.054 1.00 84.62 82 THR A O 1
ATOM 656 N N . ALA A 1 83 ? 0.511 -9.105 -15.492 1.00 86.00 83 ALA A N 1
ATOM 657 C CA . ALA A 1 83 ? 0.776 -8.901 -16.921 1.00 86.00 83 ALA A CA 1
ATOM 658 C C . ALA A 1 83 ? 1.976 -7.970 -17.199 1.00 86.00 83 ALA A C 1
ATOM 660 O O . ALA A 1 83 ? 2.682 -8.158 -18.187 1.00 86.00 83 ALA A O 1
ATOM 661 N N . LEU A 1 84 ? 2.246 -7.006 -16.313 1.00 81.81 84 LEU A N 1
ATOM 662 C CA . LEU A 1 84 ? 3.428 -6.133 -16.352 1.00 81.81 84 LEU A CA 1
ATOM 663 C C . LEU A 1 84 ? 4.678 -6.763 -15.688 1.00 81.81 84 LEU A C 1
ATOM 665 O O . LEU A 1 84 ? 5.675 -6.078 -15.454 1.00 81.81 84 LEU A O 1
ATOM 669 N N . GLY A 1 85 ? 4.643 -8.061 -15.367 1.00 78.81 85 GLY A N 1
ATOM 670 C CA . GLY A 1 85 ? 5.772 -8.794 -14.787 1.00 78.81 85 GLY A CA 1
ATOM 671 C C . GLY A 1 85 ? 5.992 -8.550 -13.291 1.00 78.81 85 GLY A C 1
ATOM 672 O O . GLY A 1 85 ? 7.094 -8.778 -12.791 1.00 78.81 85 GLY A O 1
ATOM 673 N N . PHE A 1 86 ? 4.982 -8.070 -12.560 1.00 77.19 86 PHE A N 1
ATOM 674 C CA . PHE A 1 86 ? 5.045 -7.959 -11.102 1.00 77.19 86 PHE A CA 1
ATOM 675 C C . PHE A 1 86 ? 4.644 -9.278 -10.430 1.00 77.19 86 PHE A C 1
ATOM 677 O O . PHE A 1 86 ? 3.657 -9.911 -10.804 1.00 77.19 86 PHE A O 1
ATOM 684 N N . SER A 1 87 ? 5.387 -9.662 -9.389 1.00 73.12 87 SER A N 1
ATOM 685 C CA . SER A 1 87 ? 5.079 -10.808 -8.531 1.00 73.12 87 SER A CA 1
ATOM 686 C C . SER A 1 87 ? 4.783 -10.325 -7.116 1.00 73.12 87 SER A C 1
ATOM 688 O O . SER A 1 87 ? 5.575 -9.588 -6.530 1.00 73.12 87 SER A O 1
ATOM 690 N N . PHE A 1 88 ? 3.655 -10.752 -6.560 1.00 75.06 88 PHE A N 1
ATOM 691 C CA . PHE A 1 88 ? 3.212 -10.421 -5.208 1.00 75.06 88 PHE A CA 1
ATOM 692 C C . PHE A 1 88 ? 2.294 -11.534 -4.686 1.00 75.06 88 PHE A C 1
ATOM 694 O O . PHE A 1 88 ? 1.604 -12.197 -5.459 1.00 75.06 88 PHE A O 1
ATOM 701 N N . THR A 1 89 ? 2.274 -11.725 -3.368 1.00 76.06 89 THR A N 1
ATOM 702 C CA . THR A 1 89 ? 1.435 -12.732 -2.703 1.00 76.06 89 THR A CA 1
ATOM 703 C C . THR A 1 89 ? 0.427 -12.004 -1.818 1.00 76.06 89 THR A C 1
ATOM 705 O O . THR A 1 89 ? 0.745 -11.717 -0.661 1.00 76.06 89 THR A O 1
ATOM 708 N N . PRO A 1 90 ? -0.763 -11.649 -2.338 1.00 78.25 90 PRO A N 1
ATOM 709 C CA . PRO A 1 90 ? -1.751 -10.925 -1.560 1.00 78.25 90 PRO A CA 1
ATOM 710 C C . PRO A 1 90 ? -2.301 -11.867 -0.492 1.00 78.25 90 PRO A C 1
ATOM 712 O O . PRO A 1 90 ? -2.847 -12.934 -0.785 1.00 78.25 90 PRO A O 1
ATOM 715 N N . GLN A 1 91 ? -2.136 -11.484 0.765 1.00 81.06 91 GLN A N 1
ATOM 716 C CA . GLN A 1 91 ? -2.819 -12.148 1.864 1.00 81.06 91 GLN A CA 1
ATOM 717 C C . GLN A 1 91 ? -4.195 -11.484 2.069 1.00 81.06 91 GLN A C 1
ATOM 719 O O . GLN A 1 91 ? -4.428 -10.368 1.618 1.00 81.06 91 GLN A O 1
ATOM 724 N N . PHE A 1 92 ? -5.106 -12.141 2.785 1.00 82.94 92 PHE A N 1
ATOM 725 C CA . PHE A 1 92 ? -6.402 -11.567 3.166 1.00 82.94 92 PHE A CA 1
ATOM 726 C C . PHE A 1 92 ? -6.742 -11.986 4.609 1.00 82.94 92 PHE A C 1
ATOM 728 O O . PHE A 1 92 ? -6.279 -13.034 5.061 1.00 82.94 92 PHE A O 1
ATOM 735 N N . PHE A 1 93 ? -7.514 -11.186 5.347 1.00 81.75 93 PHE A N 1
ATOM 736 C CA . PHE A 1 93 ? -8.112 -11.553 6.646 1.00 81.75 93 PHE A CA 1
ATOM 737 C C . PHE A 1 93 ? -9.582 -11.127 6.690 1.00 81.75 93 PHE A C 1
ATOM 739 O O . PHE A 1 93 ? -9.994 -10.358 5.833 1.00 81.75 93 PHE A O 1
ATOM 746 N N . GLU A 1 94 ? -10.340 -11.577 7.691 1.00 83.38 94 GLU A N 1
ATOM 747 C CA . GLU A 1 94 ? -11.657 -11.026 8.044 1.00 83.38 94 GLU A CA 1
ATOM 748 C C . GLU A 1 94 ? -11.669 -10.576 9.515 1.00 83.38 94 GLU A C 1
ATOM 750 O O . GLU A 1 94 ? -10.908 -11.121 10.312 1.00 83.38 94 GLU A O 1
ATOM 755 N N . HIS A 1 95 ? -12.466 -9.550 9.835 1.00 85.50 95 HIS A N 1
ATOM 756 C CA . HIS A 1 95 ? -12.628 -8.957 11.170 1.00 85.50 95 HIS A CA 1
ATOM 757 C C . HIS A 1 95 ? -13.984 -8.241 11.270 1.00 85.50 95 HIS A C 1
ATOM 759 O O . HIS A 1 95 ? -14.304 -7.375 10.443 1.00 85.50 95 HIS A O 1
ATOM 765 N N . ASP A 1 96 ? -14.742 -8.534 12.326 1.00 86.06 96 ASP A N 1
ATOM 766 C CA . ASP A 1 96 ? -16.127 -8.062 12.477 1.00 86.06 96 ASP A CA 1
ATOM 767 C C . ASP A 1 96 ? -16.237 -6.597 12.930 1.00 86.06 96 ASP A C 1
ATOM 769 O O . ASP A 1 96 ? -17.280 -5.961 12.778 1.00 86.06 96 ASP A O 1
ATOM 773 N N . ASN A 1 97 ? -15.148 -6.011 13.432 1.00 83.12 97 ASN A N 1
ATOM 774 C CA . ASN A 1 97 ? -15.109 -4.631 13.909 1.00 83.12 97 ASN A CA 1
ATOM 775 C C . ASN A 1 97 ? -13.844 -3.882 13.440 1.00 83.12 97 ASN A C 1
ATOM 777 O O . ASN A 1 97 ? -12.878 -4.462 12.937 1.00 83.12 97 ASN A O 1
ATOM 781 N N . VAL A 1 98 ? -13.879 -2.551 13.554 1.00 80.81 98 VAL A N 1
ATOM 782 C CA . VAL A 1 98 ? -12.773 -1.673 13.129 1.00 80.81 98 VAL A CA 1
ATOM 783 C C . VAL A 1 98 ? -11.602 -1.719 14.116 1.00 80.81 98 VAL A C 1
ATOM 785 O O . VAL A 1 98 ? -10.462 -1.599 13.686 1.00 80.81 98 VAL A O 1
ATOM 788 N N . TYR A 1 99 ? -11.854 -1.940 15.408 1.00 83.31 99 TYR A N 1
ATOM 789 C CA . TYR A 1 99 ? -10.825 -1.917 16.451 1.00 83.31 99 TYR A CA 1
ATOM 790 C C . TYR A 1 99 ? -9.805 -3.056 16.299 1.00 83.31 99 TYR A C 1
ATOM 792 O O . TYR A 1 99 ? -8.603 -2.797 16.316 1.00 83.31 99 TYR A O 1
ATOM 800 N N . ASP A 1 100 ? -10.261 -4.285 16.050 1.00 85.44 100 ASP A N 1
ATOM 801 C CA . ASP A 1 100 ? -9.384 -5.440 15.806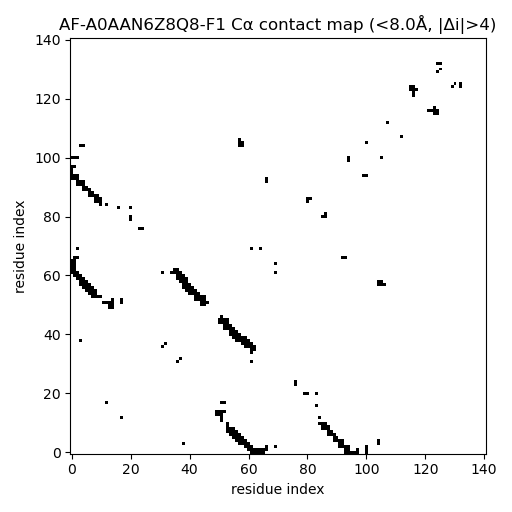 1.00 85.44 100 ASP A CA 1
ATOM 802 C C . ASP A 1 100 ? -8.665 -5.332 14.453 1.00 85.44 100 ASP A C 1
ATOM 804 O O . ASP A 1 100 ? -7.524 -5.771 14.296 1.00 85.44 100 ASP A O 1
ATOM 808 N N . THR A 1 101 ? -9.310 -4.690 13.471 1.00 82.88 101 THR A N 1
ATOM 809 C CA . THR A 1 101 ? -8.689 -4.366 12.179 1.00 82.88 101 THR A CA 1
ATOM 810 C C . THR A 1 101 ? -7.559 -3.356 12.343 1.00 82.88 101 THR A C 1
ATOM 812 O O . THR A 1 101 ? -6.485 -3.543 11.773 1.00 82.88 101 THR A O 1
ATOM 815 N N . TRP A 1 102 ? -7.793 -2.310 13.135 1.00 81.69 102 TRP A N 1
ATOM 816 C CA . TRP A 1 102 ? -6.812 -1.276 13.424 1.00 81.69 102 TRP A CA 1
ATOM 817 C C . TRP A 1 102 ? -5.633 -1.848 14.212 1.00 81.69 102 TRP A C 1
ATOM 819 O O . TRP A 1 102 ? -4.509 -1.875 13.712 1.00 81.69 102 TRP A O 1
ATOM 829 N N . SER A 1 103 ? -5.918 -2.422 15.383 1.00 83.94 103 SER A N 1
ATOM 830 C CA . SER A 1 103 ? -4.920 -2.882 16.355 1.00 83.94 103 SER A CA 1
ATOM 831 C C . SER A 1 103 ? -3.992 -3.979 15.824 1.00 83.94 103 SER A C 1
ATOM 833 O O . SER A 1 103 ? -2.853 -4.076 16.270 1.00 83.94 103 SER A O 1
ATOM 835 N N . ALA A 1 104 ? -4.460 -4.818 14.894 1.00 83.25 104 ALA A N 1
ATOM 836 C CA . ALA A 1 104 ? -3.668 -5.932 14.372 1.00 83.25 104 ALA A CA 1
ATOM 837 C C . ALA A 1 104 ? -2.906 -5.624 13.069 1.00 83.25 104 ALA A C 1
ATOM 839 O O . ALA A 1 104 ? -1.965 -6.354 12.753 1.00 83.25 104 ALA A O 1
ATOM 840 N N . HIS A 1 105 ? -3.308 -4.608 12.288 1.00 80.56 105 HIS A N 1
ATOM 841 C CA . HIS A 1 105 ? -2.846 -4.473 10.892 1.00 80.56 105 HIS A CA 1
ATOM 842 C C . HIS A 1 105 ? -2.443 -3.069 10.444 1.00 80.56 105 HIS A C 1
ATOM 844 O O . HIS A 1 105 ? -1.780 -2.954 9.407 1.00 80.56 105 HIS A O 1
ATOM 850 N N . PHE A 1 106 ? -2.802 -2.017 11.184 1.00 79.94 106 PHE A N 1
ATOM 851 C CA . PHE A 1 106 ? -2.240 -0.688 10.943 1.00 79.94 106 PHE A CA 1
ATOM 852 C C . PHE A 1 106 ? -0.809 -0.651 11.503 1.00 79.94 106 PHE A C 1
ATOM 854 O O . PHE A 1 106 ? -0.579 -1.113 12.623 1.00 79.94 106 PHE A O 1
ATOM 861 N N . PRO A 1 107 ? 0.180 -0.152 10.739 1.00 72.19 107 PRO A N 1
ATOM 862 C CA . PRO A 1 107 ? 1.542 -0.039 11.239 1.00 72.19 107 PRO A CA 1
ATOM 863 C C . PRO A 1 107 ? 1.597 0.978 12.383 1.00 72.19 107 PRO A C 1
ATOM 865 O O . PRO A 1 107 ? 0.983 2.039 12.310 1.00 72.19 107 PRO A O 1
ATOM 868 N N . THR A 1 108 ? 2.372 0.683 13.427 1.00 69.81 108 THR A N 1
ATOM 869 C CA . THR A 1 108 ? 2.659 1.663 14.481 1.00 69.81 108 THR A CA 1
ATOM 870 C C . THR A 1 108 ? 3.413 2.848 13.881 1.00 69.81 108 THR A C 1
ATOM 872 O O . THR A 1 108 ? 4.511 2.684 13.343 1.00 69.81 108 THR A O 1
ATOM 875 N N . GLU A 1 109 ? 2.834 4.045 13.956 1.00 66.44 109 GLU A N 1
ATOM 876 C CA . GLU A 1 109 ? 3.417 5.235 13.340 1.00 66.44 109 GLU A CA 1
ATOM 877 C C . GLU A 1 109 ? 4.649 5.715 14.115 1.00 66.44 109 GLU A C 1
ATOM 879 O O . GLU A 1 109 ? 4.554 6.286 15.201 1.00 66.44 109 GLU A O 1
ATOM 884 N N . ALA A 1 110 ? 5.831 5.538 13.520 1.00 61.03 110 ALA A N 1
ATOM 885 C CA . ALA A 1 110 ? 7.091 6.001 14.101 1.00 61.03 110 ALA A CA 1
ATOM 886 C C . ALA A 1 110 ? 7.135 7.526 14.320 1.00 61.03 110 ALA A C 1
ATOM 888 O O . ALA A 1 110 ? 7.865 7.988 15.189 1.00 61.03 110 ALA A O 1
ATOM 889 N N . VAL A 1 111 ? 6.345 8.305 13.569 1.00 59.44 111 VAL A N 1
ATOM 890 C CA . VAL A 1 111 ? 6.231 9.762 13.756 1.00 59.44 111 VAL A CA 1
ATOM 891 C C . VAL A 1 111 ? 5.491 10.083 15.058 1.00 59.44 111 VAL A C 1
ATOM 893 O O . VAL A 1 111 ? 6.009 10.843 15.868 1.00 59.44 111 VAL A O 1
ATOM 896 N N . ALA A 1 112 ? 4.339 9.448 15.304 1.00 55.44 112 ALA A N 1
ATOM 897 C CA . ALA A 1 112 ? 3.559 9.637 16.529 1.00 55.44 112 ALA A CA 1
ATOM 898 C C . ALA A 1 112 ? 4.267 9.090 17.785 1.00 55.44 112 ALA A C 1
ATOM 900 O O . ALA A 1 112 ? 4.116 9.647 18.869 1.00 55.44 112 ALA A O 1
ATOM 901 N N . ASN A 1 113 ? 5.061 8.022 17.639 1.00 56.06 113 ASN A N 1
ATOM 902 C CA . ASN A 1 113 ? 5.833 7.437 18.741 1.00 56.06 113 ASN A CA 1
ATOM 903 C C . ASN A 1 113 ? 7.213 8.086 18.962 1.00 56.06 113 ASN A C 1
ATOM 905 O O . ASN A 1 113 ? 7.802 7.891 20.022 1.00 56.06 113 ASN A O 1
ATOM 909 N N . GLY A 1 114 ? 7.762 8.788 17.967 1.00 58.34 114 GLY A N 1
ATOM 910 C CA . GLY A 1 114 ? 9.081 9.425 18.041 1.00 58.34 114 GLY A CA 1
ATOM 911 C C . GLY A 1 114 ? 9.024 10.906 18.416 1.00 58.34 114 GLY A C 1
ATOM 912 O O . GLY A 1 114 ? 9.864 11.375 19.181 1.00 58.34 114 GLY A O 1
ATOM 913 N N . ASN A 1 115 ? 8.015 11.628 17.919 1.00 57.81 115 ASN A N 1
ATOM 914 C CA . ASN A 1 115 ? 7.871 13.069 18.113 1.00 57.81 115 ASN A CA 1
ATOM 915 C C . ASN A 1 115 ? 6.740 13.380 19.105 1.00 57.81 115 ASN A C 1
ATOM 917 O O . ASN A 1 115 ? 5.700 13.922 18.742 1.00 57.81 115 ASN A O 1
ATOM 921 N N . GLU A 1 116 ? 6.981 13.089 20.385 1.00 60.59 116 GLU A N 1
ATOM 922 C CA . GLU A 1 116 ? 6.218 13.685 21.499 1.00 60.59 116 GLU A CA 1
ATOM 923 C C . GLU A 1 116 ? 6.678 15.115 21.833 1.00 60.59 116 GLU A C 1
ATOM 925 O O . GLU A 1 116 ? 6.252 15.679 22.836 1.00 60.59 116 GLU A O 1
ATOM 930 N N . GLY A 1 117 ? 7.554 15.695 21.010 1.00 62.25 117 GLY A N 1
ATOM 931 C CA . GLY A 1 117 ? 8.003 17.077 21.098 1.00 62.25 117 GLY A CA 1
ATOM 932 C C . GLY A 1 117 ? 7.867 17.783 19.754 1.00 62.25 117 GLY A C 1
ATOM 933 O O . GLY A 1 117 ? 8.076 17.170 18.702 1.00 62.25 117 GLY A O 1
ATOM 934 N N . ASP A 1 118 ? 7.558 19.077 19.790 1.00 65.12 118 ASP A N 1
ATOM 935 C CA . ASP A 1 118 ? 7.798 19.953 18.650 1.00 65.12 118 ASP A CA 1
ATOM 936 C C . ASP A 1 118 ? 9.314 20.181 18.525 1.00 65.12 118 ASP A C 1
ATOM 938 O O . ASP A 1 118 ? 9.996 20.522 19.489 1.00 65.12 118 ASP A O 1
ATOM 942 N N . SER A 1 119 ? 9.854 20.029 17.317 1.00 67.31 119 SER A N 1
ATOM 943 C CA . SER A 1 119 ? 11.243 20.381 16.995 1.00 67.31 119 SER A CA 1
ATOM 944 C C . SER A 1 119 ? 11.631 21.831 17.334 1.00 67.31 119 SER A C 1
ATOM 946 O O . SER A 1 119 ? 12.821 22.126 17.445 1.00 67.31 119 SER A O 1
ATOM 948 N N . MET A 1 120 ? 10.647 22.723 17.484 1.00 77.88 120 MET A N 1
ATOM 949 C CA . MET A 1 120 ? 10.810 24.135 17.832 1.00 77.88 120 MET A CA 1
ATOM 950 C C . MET A 1 120 ? 10.646 24.430 19.335 1.00 77.88 120 MET A C 1
ATOM 952 O O . MET A 1 120 ? 11.035 25.515 19.767 1.00 77.88 120 MET A O 1
ATOM 956 N N . GLU A 1 121 ? 10.110 23.497 20.129 1.00 77.12 121 GLU A N 1
ATOM 957 C CA . GLU A 1 121 ? 9.828 23.667 21.564 1.00 77.12 121 GLU A CA 1
ATOM 95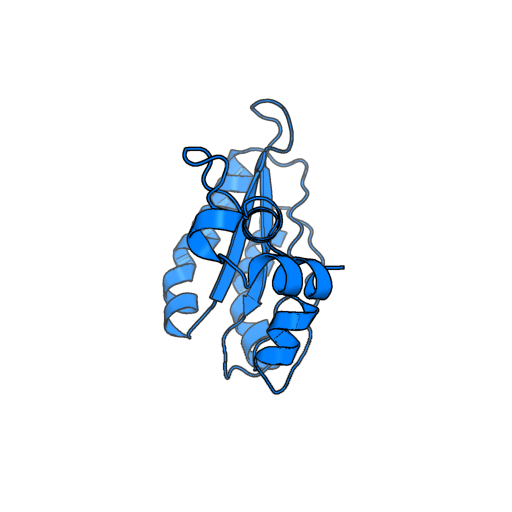8 C C . GLU A 1 121 ? 10.394 22.459 22.346 1.00 77.12 121 GLU A C 1
ATOM 960 O O . GLU A 1 121 ? 9.729 21.428 22.481 1.00 77.12 121 GLU A O 1
ATOM 965 N N . PRO A 1 122 ? 11.650 22.543 22.840 1.00 77.25 122 PRO A N 1
ATOM 966 C CA . PRO A 1 122 ? 12.361 21.412 23.451 1.00 77.25 122 PRO A CA 1
ATOM 967 C C . PRO A 1 122 ? 11.694 20.801 24.692 1.00 77.25 122 PRO A C 1
ATOM 969 O O . PRO A 1 122 ? 12.017 19.671 25.055 1.00 77.25 122 PRO A O 1
ATOM 972 N N . ASP A 1 123 ? 10.799 21.544 25.340 1.00 82.12 123 ASP A N 1
ATOM 973 C CA . ASP A 1 123 ? 10.008 21.173 26.513 1.00 82.12 123 ASP A CA 1
ATOM 974 C C . ASP A 1 123 ? 8.505 21.013 26.205 1.00 82.12 123 ASP A C 1
ATOM 976 O O . ASP A 1 123 ? 7.693 20.958 27.126 1.00 82.12 123 ASP A O 1
ATOM 980 N N . PHE A 1 124 ? 8.120 20.874 24.927 1.00 83.44 124 PHE A N 1
ATOM 981 C CA . PHE A 1 124 ? 6.722 20.730 24.489 1.00 83.44 124 PHE A CA 1
ATOM 982 C C . PHE A 1 124 ? 5.949 19.652 25.263 1.00 83.44 124 PHE A C 1
ATOM 984 O O . PHE A 1 124 ? 4.783 19.848 25.595 1.00 83.44 124 PHE A O 1
ATOM 991 N N . ALA A 1 125 ? 6.576 18.514 25.578 1.00 78.75 125 ALA A N 1
ATOM 992 C CA . ALA A 1 125 ? 5.914 17.440 26.315 1.00 78.75 125 ALA A CA 1
ATOM 993 C C . ALA A 1 125 ? 5.532 17.885 27.741 1.00 78.75 125 ALA A C 1
ATOM 995 O O . ALA A 1 125 ? 4.390 17.709 28.173 1.00 78.75 125 ALA A O 1
ATOM 996 N N . GLU A 1 126 ? 6.459 18.516 28.460 1.00 82.31 126 GLU A N 1
ATOM 997 C CA . GLU A 1 126 ? 6.222 19.138 29.758 1.00 82.31 126 GLU A CA 1
ATOM 998 C C . GLU A 1 126 ? 5.236 20.319 29.680 1.00 82.31 126 GLU A C 1
ATOM 1000 O O . GLU A 1 126 ? 4.375 20.433 30.553 1.00 82.31 126 GLU A O 1
ATOM 1005 N N . ALA A 1 127 ? 5.304 21.1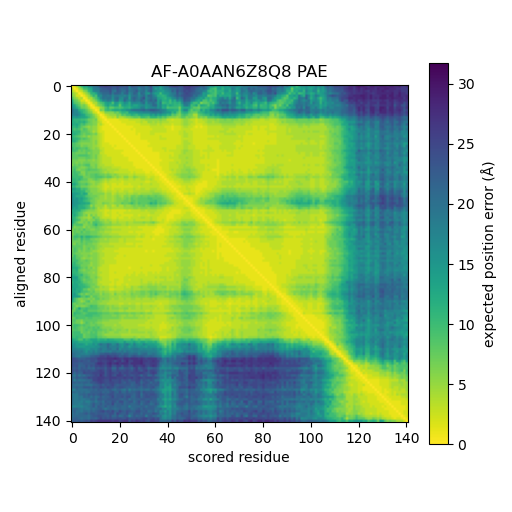63 28.647 1.00 82.88 127 ALA A N 1
ATOM 1006 C CA . ALA A 1 127 ? 4.420 22.318 28.472 1.00 82.88 127 ALA A CA 1
ATOM 1007 C C . ALA A 1 127 ? 2.970 21.916 28.135 1.00 82.88 127 ALA A C 1
ATOM 1009 O O . ALA A 1 127 ? 2.020 22.455 28.709 1.00 82.88 127 ALA A O 1
ATOM 1010 N N . PHE A 1 128 ? 2.789 20.936 27.245 1.00 83.69 128 PHE A N 1
ATOM 1011 C CA . PHE A 1 128 ? 1.487 20.478 26.759 1.00 83.69 128 PHE A CA 1
ATOM 1012 C C . PHE A 1 128 ? 0.792 19.513 27.731 1.00 83.69 128 PHE A C 1
ATOM 1014 O O . PHE A 1 128 ? -0.395 19.669 28.022 1.00 83.69 128 PHE A O 1
ATOM 1021 N N . PHE A 1 129 ? 1.508 18.513 28.265 1.00 84.62 129 PHE A N 1
ATOM 1022 C CA . PHE A 1 129 ? 0.922 17.529 29.186 1.00 84.62 129 PHE A CA 1
ATOM 1023 C C . PHE A 1 129 ? 1.005 17.953 30.662 1.00 84.62 129 PHE A C 1
ATOM 1025 O O . PHE A 1 129 ? 0.238 17.445 31.494 1.00 84.62 129 PHE A O 1
ATOM 1032 N N . GLY A 1 130 ? 1.904 18.880 31.010 1.00 87.38 130 GLY A N 1
ATOM 1033 C CA . GLY A 1 130 ? 2.057 19.405 32.364 1.00 87.38 130 GLY A CA 1
ATOM 1034 C C . GLY A 1 130 ? 2.331 18.310 33.395 1.00 87.38 130 GLY A C 1
ATOM 1035 O O . GLY A 1 130 ? 3.077 17.354 33.172 1.00 87.38 130 GLY A O 1
ATOM 1036 N N . THR A 1 131 ? 1.648 18.400 34.536 1.00 91.81 131 THR A N 1
ATOM 1037 C CA . THR A 1 131 ? 1.728 17.407 35.621 1.00 91.81 131 THR A CA 1
ATOM 1038 C C . THR A 1 131 ? 1.291 15.995 35.210 1.00 91.81 131 THR A C 1
ATOM 1040 O O . THR A 1 131 ? 1.637 15.036 35.900 1.00 91.81 131 THR A O 1
ATOM 1043 N N . ASN A 1 132 ? 0.582 15.827 34.087 1.00 88.12 132 ASN A N 1
ATOM 1044 C CA . ASN A 1 132 ? 0.158 14.514 33.597 1.00 88.12 132 ASN A CA 1
ATOM 1045 C C . ASN A 1 132 ? 1.272 13.758 32.855 1.00 88.12 132 ASN A C 1
ATOM 1047 O O . ASN A 1 132 ? 1.145 12.546 32.665 1.00 88.12 132 ASN A O 1
ATOM 1051 N N . TYR A 1 133 ? 2.361 14.426 32.453 1.00 85.69 133 TYR A N 1
ATOM 1052 C CA . TYR A 1 133 ? 3.396 13.811 31.616 1.00 85.69 133 TYR A CA 1
ATOM 1053 C C . TYR A 1 133 ? 4.058 12.591 32.278 1.00 85.69 133 TYR A C 1
ATOM 1055 O O . TYR A 1 133 ? 4.271 11.572 31.624 1.00 85.69 133 TYR A O 1
ATOM 1063 N N . GLN A 1 134 ? 4.293 12.630 33.595 1.00 85.19 134 GLN A N 1
ATOM 1064 C CA . GLN A 1 134 ? 4.846 11.483 34.333 1.00 85.19 134 GLN A CA 1
ATOM 1065 C C . GLN A 1 134 ? 3.962 10.232 34.190 1.00 85.19 134 GLN A C 1
ATOM 1067 O O . GLN A 1 134 ? 4.458 9.157 33.864 1.00 85.19 134 GLN A O 1
ATOM 1072 N N . ARG A 1 135 ? 2.638 10.392 34.317 1.00 86.25 135 ARG A N 1
ATOM 1073 C CA . ARG A 1 135 ? 1.667 9.301 34.147 1.00 86.25 135 ARG A CA 1
ATOM 1074 C C . ARG A 1 135 ? 1.604 8.798 32.702 1.00 86.25 135 ARG A C 1
ATOM 1076 O O . ARG A 1 135 ? 1.441 7.602 32.481 1.00 86.25 135 ARG A O 1
ATOM 1083 N N . LEU A 1 136 ? 1.754 9.684 31.712 1.00 80.81 136 LEU A N 1
ATOM 1084 C CA . LEU A 1 136 ? 1.841 9.287 30.302 1.00 80.81 136 LEU A CA 1
ATOM 1085 C C . LEU A 1 136 ? 3.072 8.398 30.053 1.00 80.81 136 LEU A C 1
ATOM 1087 O O . LEU A 1 136 ? 2.959 7.356 29.410 1.00 80.81 136 LEU A O 1
ATOM 1091 N N . ARG A 1 137 ? 4.229 8.767 30.620 1.00 78.50 137 ARG A N 1
ATOM 1092 C CA . ARG A 1 137 ? 5.479 7.995 30.512 1.00 78.50 137 ARG A CA 1
ATOM 1093 C C . ARG A 1 137 ? 5.426 6.633 31.204 1.00 78.50 137 ARG A C 1
ATOM 1095 O O . ARG A 1 137 ? 6.147 5.732 30.789 1.00 78.50 137 ARG A O 1
ATOM 1102 N N . GLU A 1 138 ? 4.609 6.474 32.242 1.00 85.38 138 GLU A N 1
ATOM 1103 C CA . GLU A 1 138 ? 4.376 5.181 32.903 1.00 85.38 138 GLU A CA 1
ATOM 1104 C C . GLU A 1 138 ? 3.522 4.235 32.047 1.00 85.38 138 GLU A C 1
ATOM 1106 O O . GLU A 1 138 ? 3.788 3.038 32.023 1.00 85.38 138 GLU A O 1
ATOM 1111 N N . ILE A 1 139 ? 2.538 4.766 31.310 1.00 81.38 139 ILE A N 1
ATOM 1112 C CA . ILE A 1 139 ? 1.645 3.991 30.427 1.00 81.38 139 ILE A CA 1
ATOM 1113 C C . ILE A 1 139 ? 2.356 3.531 29.140 1.00 81.38 139 ILE A C 1
ATOM 1115 O O . ILE A 1 139 ? 1.958 2.537 28.542 1.00 81.38 139 ILE A O 1
ATOM 1119 N N . LYS A 1 140 ? 3.398 4.249 28.703 1.00 68.44 140 LYS A N 1
ATOM 1120 C CA . LYS A 1 140 ? 4.146 3.979 27.460 1.00 68.44 140 LYS A CA 1
ATOM 1121 C C . LYS A 1 140 ? 5.333 3.007 27.610 1.00 68.44 140 LYS A C 1
ATOM 1123 O O . LYS A 1 140 ? 6.107 2.868 26.664 1.00 68.44 140 LYS A O 1
ATOM 1128 N N . ARG A 1 141 ? 5.506 2.380 28.779 1.00 58.75 141 ARG A N 1
ATOM 1129 C CA . ARG A 1 141 ? 6.550 1.372 29.050 1.00 58.75 141 ARG A CA 1
ATOM 1130 C C . ARG A 1 141 ? 6.044 -0.053 28.858 1.00 58.75 141 ARG A C 1
ATOM 1132 O O . ARG A 1 141 ? 6.879 -0.866 28.409 1.00 58.75 141 ARG A O 1
#